Protein AF-A0AAD7U7S7-F1 (afdb_monomer)

Mean predicted aligned error: 8.77 Å

Foldseek 3Di:
DDDDDDDPPDDPPDDDPDDPVNVVVVVVPDPDDDDDDAPVVCVVVVRFHCDDCPGLLNPDDLVPFPDDPVQSVVCVVPVCSLVDPVNCVVDVRSVCVSCVCVVVVPD

Organism: NCBI:txid2483200

Solvent-accessible surface area (backbone atoms only — not comparable to full-atom values): 7016 Å² total; per-residue (Å²): 138,85,83,84,79,84,77,86,78,79,58,90,91,66,89,76,93,75,52,71,69,60,52,50,52,52,59,75,72,48,98,75,86,88,84,91,82,62,60,67,78,39,39,89,76,75,40,72,34,58,78,49,91,79,20,57,45,64,63,60,57,51,90,79,40,80,64,53,73,69,54,32,50,47,30,72,76,37,50,69,51,55,74,30,69,69,52,43,73,75,44,55,56,47,49,47,63,73,41,40,42,71,77,69,67,72,114

Secondary structure (DSSP, 8-state):
-----------TT------HHHHHHHHHT-S-------GGGGGGGT---SSSTTSTTTT--GGGSS--HHHHHHHHH-GGGGG-HHHHHH-SHHHHHHHHHHHHT--

Radius of gyration: 20.14 Å; Cα contacts (8 Å, |Δi|>4): 66; chains: 1; bounding box: 49×31×46 Å

Sequence (107 aa):
MHMIAFALVVRRGVSINISAGSVARVIEGVDRVMVLTGARASCAAGIPDFRSPGDMYASLRPELLTASESQKHLMREDPVYVADKKMFLASQFQYREIRRPFILGTQ

Structure (mmCIF, N/CA/C/O backbone):
data_AF-A0AAD7U7S7-F1
#
_entry.id   AF-A0AAD7U7S7-F1
#
loop_
_atom_site.group_PDB
_atom_site.id
_atom_site.type_symbol
_atom_site.label_atom_id
_atom_site.label_alt_id
_atom_site.label_comp_id
_atom_site.label_asym_id
_atom_site.label_entity_id
_atom_site.label_seq_id
_atom_site.pdbx_PDB_ins_code
_atom_site.Cartn_x
_atom_site.Cartn_y
_atom_site.Cartn_z
_atom_site.occupancy
_atom_site.B_iso_or_equiv
_atom_site.auth_seq_id
_atom_site.auth_comp_id
_atom_site.auth_asym_id
_atom_site.auth_atom_id
_atom_site.pdbx_PDB_model_num
ATOM 1 N N . MET A 1 1 ? 30.765 -14.281 -14.839 1.00 35.34 1 MET A N 1
ATOM 2 C CA . MET A 1 1 ? 29.299 -14.124 -14.708 1.00 35.34 1 MET A CA 1
ATOM 3 C C . MET A 1 1 ? 29.033 -12.808 -13.984 1.00 35.34 1 MET A C 1
ATOM 5 O O . MET A 1 1 ? 29.014 -12.786 -12.762 1.00 35.34 1 MET A O 1
ATOM 9 N N . HIS A 1 2 ? 28.949 -11.696 -14.719 1.00 36.09 2 HIS A N 1
ATOM 10 C CA . HIS A 1 2 ? 28.713 -10.373 -14.133 1.00 36.09 2 HIS A CA 1
ATOM 11 C C . HIS A 1 2 ? 27.228 -10.040 -14.246 1.00 36.09 2 HIS A C 1
ATOM 13 O O . HIS A 1 2 ? 26.705 -9.872 -15.341 1.00 36.09 2 HIS A O 1
ATOM 19 N N . MET A 1 3 ? 26.543 -10.000 -13.107 1.00 29.48 3 MET A N 1
ATOM 20 C CA . MET A 1 3 ? 25.161 -9.548 -13.021 1.00 29.48 3 MET A CA 1
ATOM 21 C C . MET A 1 3 ? 25.196 -8.030 -12.833 1.00 29.48 3 MET A C 1
ATOM 23 O O . MET A 1 3 ? 25.529 -7.547 -11.754 1.00 29.48 3 MET A O 1
ATOM 27 N N . ILE A 1 4 ? 24.921 -7.274 -13.895 1.00 39.38 4 ILE A N 1
ATOM 28 C CA . ILE A 1 4 ? 24.770 -5.821 -13.805 1.00 39.38 4 ILE A CA 1
ATOM 29 C C . ILE A 1 4 ? 23.325 -5.555 -13.376 1.00 39.38 4 ILE A C 1
ATOM 31 O O . ILE A 1 4 ? 22.399 -5.675 -14.171 1.00 39.38 4 ILE A O 1
ATOM 35 N N . ALA A 1 5 ? 23.124 -5.246 -12.096 1.00 37.22 5 ALA A N 1
ATOM 36 C CA . ALA A 1 5 ? 21.837 -4.794 -11.581 1.00 37.22 5 ALA A CA 1
ATOM 37 C C . ALA A 1 5 ? 21.779 -3.262 -11.663 1.00 37.22 5 ALA A C 1
ATOM 39 O O . ALA A 1 5 ? 22.444 -2.570 -10.894 1.00 37.22 5 ALA A O 1
ATOM 40 N N . PHE A 1 6 ? 20.981 -2.721 -12.585 1.00 41.41 6 PHE A N 1
ATOM 41 C CA . PHE A 1 6 ? 20.634 -1.301 -12.575 1.00 41.41 6 PHE A CA 1
ATOM 42 C C . PHE A 1 6 ? 19.468 -1.079 -11.608 1.00 41.41 6 PHE A C 1
ATOM 44 O O . PHE A 1 6 ? 18.314 -1.354 -11.926 1.00 41.41 6 PHE A O 1
ATOM 51 N N . ALA A 1 7 ? 19.764 -0.572 -10.412 1.00 41.84 7 ALA A N 1
ATOM 52 C CA . ALA A 1 7 ? 18.749 0.034 -9.562 1.00 41.84 7 ALA A CA 1
ATOM 53 C C . ALA A 1 7 ? 18.525 1.475 -10.042 1.00 41.84 7 ALA A C 1
ATOM 55 O O . ALA A 1 7 ? 19.399 2.328 -9.883 1.00 41.84 7 ALA A O 1
ATOM 56 N N . LEU A 1 8 ? 17.363 1.762 -10.637 1.00 49.81 8 LEU A N 1
ATOM 57 C CA . LEU A 1 8 ? 16.961 3.139 -10.917 1.00 49.81 8 LEU A CA 1
ATOM 58 C C . LEU A 1 8 ? 16.613 3.824 -9.587 1.00 49.81 8 LEU A C 1
ATOM 60 O O . LEU A 1 8 ? 15.475 3.789 -9.122 1.00 49.81 8 LEU A O 1
ATOM 64 N N . VAL A 1 9 ? 17.608 4.446 -8.956 1.00 43.03 9 VAL A N 1
ATOM 65 C CA . VAL A 1 9 ? 17.395 5.340 -7.815 1.00 43.03 9 VAL A CA 1
ATOM 66 C C . VAL A 1 9 ? 16.909 6.679 -8.362 1.00 43.03 9 VAL A C 1
ATOM 68 O O . VAL A 1 9 ? 17.698 7.557 -8.707 1.00 43.03 9 VAL A O 1
ATOM 71 N N . VAL A 1 10 ? 15.591 6.843 -8.467 1.00 52.16 10 VAL A N 1
ATOM 72 C CA . VAL A 1 10 ? 14.994 8.141 -8.802 1.00 52.16 10 VAL A CA 1
ATOM 73 C C . VAL A 1 10 ? 15.124 9.055 -7.581 1.00 52.16 10 VAL A C 1
ATOM 75 O O . VAL A 1 10 ? 14.371 8.937 -6.614 1.00 52.16 10 VAL A O 1
ATOM 78 N N . ARG A 1 11 ? 16.087 9.984 -7.603 1.00 42.38 11 ARG A N 1
ATOM 79 C CA . ARG A 1 11 ? 16.095 11.120 -6.669 1.00 42.38 11 ARG A CA 1
ATOM 80 C C . ARG A 1 11 ? 14.939 12.056 -7.028 1.00 42.38 11 ARG A C 1
ATOM 82 O O . ARG A 1 11 ? 14.808 12.461 -8.182 1.00 42.38 11 ARG A O 1
ATOM 89 N N . ARG A 1 12 ? 14.115 12.433 -6.040 1.00 43.53 12 ARG A N 1
ATOM 90 C CA . ARG A 1 12 ? 13.096 13.484 -6.213 1.00 43.53 12 ARG A CA 1
ATOM 91 C C . ARG A 1 12 ? 13.755 14.745 -6.795 1.00 43.53 12 ARG A C 1
ATOM 93 O O . ARG A 1 12 ? 14.740 15.218 -6.239 1.00 43.53 12 ARG A O 1
ATOM 100 N N . GLY A 1 13 ? 13.197 15.276 -7.885 1.00 51.72 13 GLY A N 1
ATOM 101 C CA . GLY A 1 13 ? 13.603 16.559 -8.477 1.00 51.72 13 GLY A CA 1
ATOM 102 C C . GLY A 1 13 ? 14.622 16.503 -9.622 1.00 51.72 13 GLY A C 1
ATOM 103 O O . GLY A 1 13 ? 14.986 17.558 -10.127 1.00 51.72 13 GLY A O 1
ATOM 104 N N . VAL A 1 14 ? 15.065 15.320 -10.065 1.00 54.47 14 VAL A N 1
ATOM 105 C CA . VAL A 1 14 ? 15.932 15.182 -11.252 1.00 54.47 14 VAL A CA 1
ATOM 106 C C . VAL A 1 14 ? 15.112 14.648 -12.425 1.00 54.47 14 VAL A C 1
ATOM 108 O O . VAL A 1 14 ? 14.628 13.518 -12.380 1.00 54.47 14 VAL A O 1
ATOM 111 N N . SER A 1 15 ? 14.956 15.447 -13.483 1.00 53.44 15 SER A N 1
ATOM 112 C CA . SER A 1 15 ? 14.397 14.978 -14.752 1.00 53.44 15 SER A CA 1
ATOM 113 C C . SER A 1 15 ? 15.485 14.255 -15.544 1.00 53.44 15 SER A C 1
ATOM 115 O O . SER A 1 15 ? 16.453 14.852 -16.007 1.00 53.44 15 SER A O 1
ATOM 117 N N . ILE A 1 16 ? 15.338 12.941 -15.696 1.00 64.25 16 ILE A N 1
ATOM 118 C CA . ILE A 1 16 ? 16.168 12.158 -16.612 1.00 64.25 16 ILE A CA 1
ATOM 119 C C . ILE A 1 16 ? 15.369 12.018 -17.905 1.00 64.25 16 ILE A C 1
ATOM 121 O O . ILE A 1 16 ? 14.292 11.425 -17.909 1.00 64.25 16 ILE A O 1
ATOM 125 N N . ASN A 1 17 ? 15.870 12.591 -18.997 1.00 63.81 17 ASN A N 1
ATOM 126 C CA . ASN A 1 17 ? 15.231 12.474 -20.303 1.00 63.81 17 ASN A CA 1
ATOM 127 C C . ASN A 1 17 ? 15.618 11.127 -20.936 1.00 63.81 17 ASN A C 1
ATOM 129 O O . ASN A 1 17 ? 16.622 11.020 -21.639 1.00 63.81 17 ASN A O 1
ATOM 133 N N . ILE A 1 18 ? 14.863 10.076 -20.608 1.00 75.94 18 ILE A N 1
ATOM 134 C CA . ILE A 1 18 ? 15.034 8.735 -21.177 1.00 75.94 18 ILE A CA 1
ATOM 135 C C . ILE A 1 18 ? 13.978 8.543 -22.265 1.00 75.94 18 ILE A C 1
ATOM 137 O O . ILE A 1 18 ? 12.781 8.610 -21.993 1.00 75.94 18 ILE A O 1
ATOM 141 N N . SER A 1 19 ? 14.412 8.275 -23.498 1.00 85.69 19 SER A N 1
ATOM 142 C CA . SER A 1 19 ? 13.483 7.948 -24.582 1.00 85.69 19 SER A CA 1
ATOM 143 C C . SER A 1 19 ? 12.940 6.523 -24.433 1.00 85.69 19 SER A C 1
ATOM 145 O O . SER A 1 19 ? 13.662 5.620 -24.002 1.00 85.69 19 SER A O 1
ATOM 147 N N . ALA A 1 20 ? 11.696 6.290 -24.861 1.00 81.75 20 ALA A N 1
ATOM 148 C CA . ALA A 1 20 ? 11.113 4.946 -24.894 1.00 81.75 20 ALA A CA 1
ATOM 149 C C . ALA A 1 20 ? 11.973 3.963 -25.714 1.00 81.75 20 ALA A C 1
ATOM 151 O O . ALA A 1 20 ? 12.169 2.821 -25.304 1.00 81.75 20 ALA A O 1
ATOM 152 N N . GLY A 1 21 ? 12.563 4.429 -26.822 1.00 85.31 21 GLY A N 1
ATOM 153 C CA . GLY A 1 21 ? 13.463 3.622 -27.649 1.00 85.31 21 GLY A CA 1
ATOM 154 C C . GLY A 1 21 ? 14.741 3.200 -26.917 1.00 85.31 21 GLY A C 1
ATOM 155 O O . GLY A 1 21 ? 15.212 2.081 -27.100 1.00 85.31 21 GLY A O 1
ATOM 156 N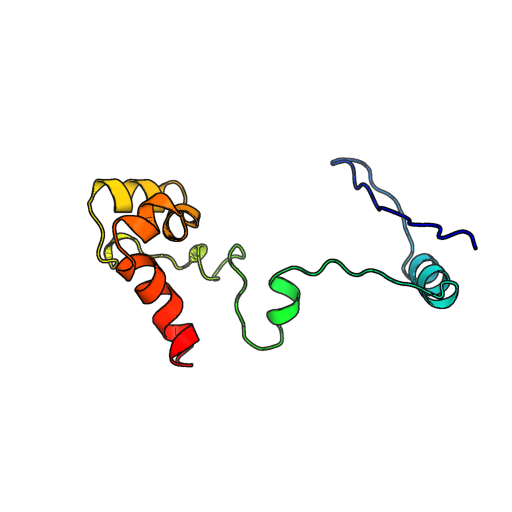 N . SER A 1 22 ? 15.284 4.054 -26.045 1.00 81.69 22 SER A N 1
ATOM 157 C CA . SER A 1 22 ? 16.435 3.698 -25.208 1.00 81.69 22 SER A CA 1
ATOM 158 C C . SER A 1 22 ? 16.078 2.626 -24.174 1.00 81.69 22 SER A C 1
ATOM 160 O O . SER A 1 22 ? 16.885 1.734 -23.935 1.00 81.69 22 SER A O 1
ATOM 162 N N . VAL A 1 23 ? 14.875 2.679 -23.590 1.00 85.94 23 VAL A N 1
ATOM 163 C CA . VAL A 1 23 ? 14.400 1.653 -22.643 1.00 85.94 23 VAL A CA 1
ATOM 164 C C . VAL A 1 23 ? 14.200 0.311 -23.343 1.00 85.94 23 VAL A C 1
ATOM 166 O O . VAL A 1 23 ? 14.663 -0.705 -22.832 1.00 85.94 23 VAL A O 1
ATOM 169 N N . ALA A 1 24 ? 13.572 0.304 -24.523 1.00 87.94 24 ALA A N 1
ATOM 170 C CA . ALA A 1 24 ? 13.339 -0.916 -25.295 1.00 87.94 24 ALA A CA 1
ATOM 171 C C . ALA A 1 24 ? 14.648 -1.662 -25.597 1.00 87.94 24 ALA A C 1
ATOM 173 O O . ALA A 1 24 ? 14.759 -2.843 -25.286 1.00 87.94 24 ALA A O 1
ATOM 174 N N . ARG A 1 25 ? 15.684 -0.953 -26.068 1.00 85.19 25 ARG A N 1
ATOM 175 C CA . ARG A 1 25 ? 17.004 -1.557 -26.332 1.00 85.19 25 ARG A CA 1
ATOM 176 C C . ARG A 1 25 ? 17.660 -2.148 -25.087 1.00 85.19 25 ARG A C 1
ATOM 178 O O . ARG A 1 25 ? 18.338 -3.164 -25.176 1.00 85.19 25 ARG A O 1
ATOM 185 N N . VAL A 1 26 ? 17.494 -1.501 -23.931 1.00 86.19 26 VAL A N 1
ATOM 186 C CA . VAL A 1 26 ? 18.016 -2.034 -22.664 1.00 86.19 26 VAL A CA 1
ATOM 187 C C . VAL A 1 26 ? 17.287 -3.320 -22.293 1.00 86.19 26 VAL A C 1
ATOM 189 O O . VAL A 1 26 ? 17.941 -4.268 -21.883 1.00 86.19 26 VAL A O 1
ATOM 192 N N . ILE A 1 27 ? 15.964 -3.373 -22.464 1.00 87.81 27 ILE A N 1
ATOM 193 C CA . ILE A 1 27 ? 15.170 -4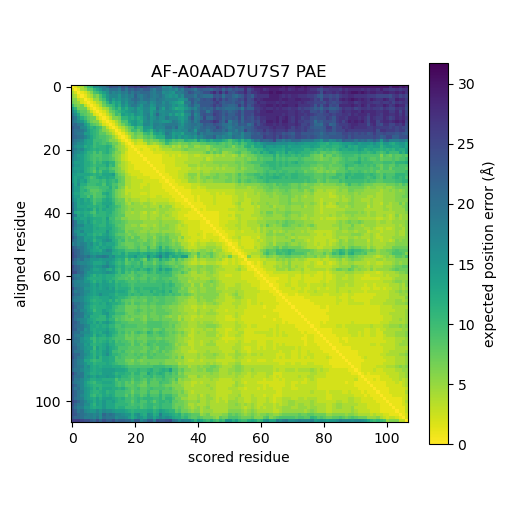.580 -22.194 1.00 87.81 27 ILE A CA 1
ATOM 194 C C . ILE A 1 27 ? 15.560 -5.718 -23.149 1.00 87.81 27 ILE A C 1
ATOM 196 O O . ILE A 1 27 ? 15.731 -6.845 -22.701 1.00 87.81 27 ILE A O 1
ATOM 200 N N . GLU A 1 28 ? 15.738 -5.430 -24.440 1.00 90.56 28 GLU A N 1
ATOM 201 C CA . GLU A 1 28 ? 16.129 -6.419 -25.457 1.00 90.56 28 GLU A CA 1
ATOM 202 C C . GLU A 1 28 ? 17.547 -6.976 -25.247 1.00 90.56 28 GLU A C 1
ATOM 204 O O . GLU A 1 28 ? 17.826 -8.109 -25.628 1.00 90.56 28 GLU A O 1
ATOM 209 N N . GLY A 1 29 ? 18.449 -6.187 -24.656 1.00 88.75 29 GLY A N 1
ATOM 210 C CA . GLY A 1 29 ? 19.863 -6.535 -24.494 1.00 88.75 29 GLY A CA 1
ATOM 211 C C . GLY A 1 29 ? 20.232 -7.224 -23.178 1.00 88.75 29 GLY A C 1
ATOM 212 O O . GLY A 1 29 ? 21.421 -7.439 -22.940 1.00 88.75 29 GLY A O 1
ATOM 213 N N . VAL A 1 30 ? 19.269 -7.523 -22.300 1.00 89.88 30 VAL A N 1
ATOM 214 C CA . VAL A 1 30 ? 19.534 -8.145 -20.992 1.00 89.88 30 VAL A CA 1
ATOM 215 C C . VAL A 1 30 ? 18.872 -9.512 -20.866 1.00 89.88 30 VAL A C 1
ATOM 217 O O . VAL A 1 30 ? 17.702 -9.693 -21.180 1.00 89.88 30 VAL A O 1
ATOM 220 N N . ASP A 1 31 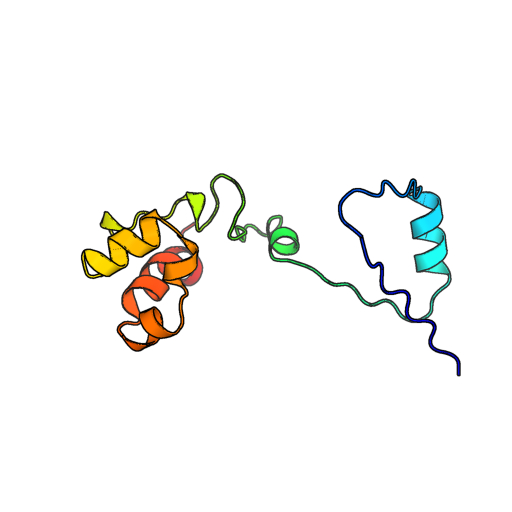? 19.598 -10.469 -20.290 1.00 91.75 31 ASP A N 1
ATOM 221 C CA . ASP A 1 31 ? 19.071 -11.820 -20.048 1.00 91.75 31 ASP A CA 1
ATOM 222 C C . ASP A 1 31 ? 18.177 -11.905 -18.798 1.00 91.75 31 ASP A C 1
ATOM 224 O O . ASP A 1 31 ? 17.533 -12.923 -18.540 1.00 91.75 31 ASP A O 1
ATOM 228 N N . ARG A 1 32 ? 18.198 -10.873 -17.942 1.00 86.00 32 ARG A N 1
ATOM 229 C CA . ARG A 1 32 ? 17.518 -10.865 -16.639 1.00 86.00 32 ARG A CA 1
ATOM 230 C C . ARG A 1 32 ? 16.898 -9.505 -16.368 1.00 86.00 32 ARG A C 1
ATOM 232 O O . ARG A 1 32 ? 17.605 -8.506 -16.264 1.00 86.00 32 ARG A O 1
ATOM 239 N N . VAL A 1 33 ? 15.585 -9.498 -16.171 1.00 87.88 33 VAL A N 1
ATOM 240 C CA . VAL A 1 33 ? 14.801 -8.303 -15.852 1.00 87.88 33 VAL A CA 1
ATOM 241 C C . VAL A 1 33 ? 14.106 -8.507 -14.513 1.00 87.88 33 VAL A C 1
ATOM 243 O O . VAL A 1 33 ? 13.510 -9.552 -14.263 1.00 87.88 33 VAL A O 1
ATOM 246 N N . MET A 1 34 ? 14.163 -7.491 -13.656 1.00 91.25 34 MET A N 1
ATOM 247 C CA . MET A 1 34 ? 13.358 -7.412 -12.441 1.00 91.25 34 MET A CA 1
ATOM 248 C C . MET A 1 34 ? 12.342 -6.285 -12.604 1.00 91.25 34 MET A C 1
ATOM 250 O O . MET A 1 34 ? 12.715 -5.162 -12.938 1.00 91.25 34 MET A O 1
ATOM 254 N N . VAL A 1 35 ? 11.068 -6.574 -12.338 1.00 89.81 35 VAL A N 1
ATOM 255 C CA . VAL A 1 35 ? 9.982 -5.589 -12.399 1.00 89.81 35 VAL A CA 1
ATOM 256 C C . VAL A 1 35 ? 9.394 -5.415 -11.003 1.00 89.81 35 VAL A C 1
ATOM 258 O O . VAL A 1 35 ? 8.999 -6.390 -10.369 1.00 89.81 35 VAL A O 1
ATOM 261 N N . LEU A 1 36 ? 9.323 -4.169 -10.527 1.00 92.56 36 LEU A N 1
ATOM 262 C CA . LEU A 1 36 ? 8.627 -3.813 -9.293 1.00 92.56 36 LEU A CA 1
ATOM 263 C C . LEU A 1 36 ? 7.280 -3.180 -9.649 1.00 92.56 36 LEU A C 1
ATOM 265 O O . LEU A 1 36 ? 7.225 -2.043 -10.113 1.00 92.56 36 LEU A O 1
ATOM 269 N N . THR A 1 37 ? 6.194 -3.917 -9.436 1.00 91.81 37 THR A N 1
ATOM 270 C CA . THR A 1 37 ? 4.830 -3.456 -9.725 1.00 91.81 37 THR A CA 1
ATOM 271 C C . THR A 1 37 ? 4.098 -3.050 -8.449 1.00 91.81 37 THR A C 1
ATOM 273 O O . THR A 1 37 ? 4.293 -3.648 -7.393 1.00 91.81 37 THR A O 1
ATOM 276 N N . GLY A 1 38 ? 3.218 -2.052 -8.548 1.00 89.81 38 GLY A N 1
ATOM 277 C CA . GLY A 1 38 ? 2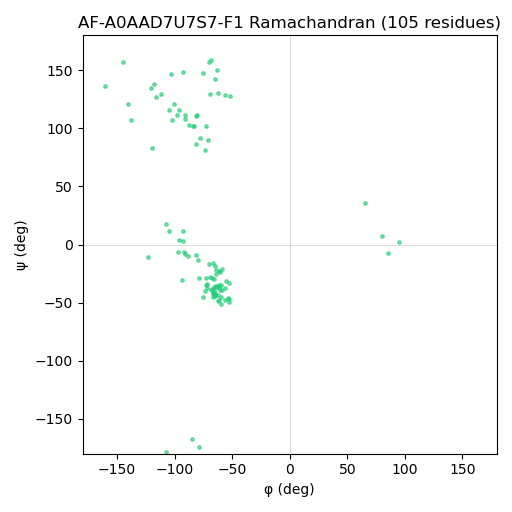.290 -1.669 -7.479 1.00 89.81 38 GLY A CA 1
ATOM 278 C C . GLY A 1 38 ? 0.846 -2.070 -7.791 1.00 89.81 38 GLY A C 1
ATOM 279 O O . GLY A 1 38 ? 0.565 -2.610 -8.858 1.00 89.81 38 GLY A O 1
ATOM 280 N N . ALA A 1 39 ? -0.078 -1.730 -6.886 1.00 88.94 39 ALA A N 1
ATOM 281 C CA . ALA A 1 39 ? -1.506 -2.055 -7.007 1.00 88.94 39 ALA A CA 1
ATOM 282 C C . ALA A 1 39 ? -2.135 -1.612 -8.343 1.00 88.94 39 ALA A C 1
ATOM 284 O O . ALA A 1 39 ? -2.968 -2.323 -8.896 1.00 88.94 39 ALA A O 1
ATOM 285 N N . ARG A 1 40 ? -1.663 -0.497 -8.919 1.00 88.94 40 ARG A N 1
ATOM 286 C CA . ARG A 1 40 ? -2.174 0.032 -10.190 1.00 88.94 40 ARG A CA 1
ATOM 287 C C . ARG A 1 40 ? -2.001 -0.912 -11.387 1.00 88.94 40 ARG A C 1
ATOM 289 O O . ARG A 1 40 ? -2.764 -0.812 -12.342 1.00 88.94 40 ARG A O 1
ATOM 296 N N . ALA A 1 41 ? -1.052 -1.852 -11.337 1.00 92.56 41 ALA A N 1
ATOM 297 C CA . ALA A 1 41 ? -0.916 -2.873 -12.378 1.00 92.56 41 ALA A CA 1
ATOM 298 C C . ALA A 1 41 ? -2.182 -3.746 -12.515 1.00 92.56 41 ALA A C 1
ATOM 300 O O . ALA A 1 41 ? -2.434 -4.286 -13.587 1.00 92.56 41 ALA A O 1
ATOM 301 N N . SER A 1 42 ? -2.997 -3.834 -11.458 1.00 90.25 42 SER A N 1
ATOM 302 C CA . SER A 1 42 ? -4.223 -4.634 -11.415 1.00 90.25 42 SER A CA 1
ATOM 303 C C . SER A 1 42 ? -5.505 -3.840 -11.698 1.00 90.25 42 SER A C 1
ATOM 305 O O . SER A 1 42 ? -6.560 -4.451 -11.855 1.00 90.25 42 SER A O 1
ATOM 307 N N . CYS A 1 43 ? -5.447 -2.507 -11.819 1.00 89.25 43 CYS A N 1
ATOM 308 C CA . CYS A 1 43 ? -6.643 -1.680 -12.044 1.00 89.25 43 CYS A CA 1
ATOM 309 C C . CYS A 1 43 ? -7.365 -2.009 -13.353 1.00 89.25 43 CYS A C 1
ATOM 311 O O . CYS A 1 43 ? -8.591 -1.998 -13.398 1.00 89.25 43 CYS A O 1
ATOM 313 N N . ALA A 1 44 ? -6.626 -2.377 -14.404 1.00 88.31 44 ALA A N 1
ATOM 314 C CA . ALA A 1 44 ? -7.219 -2.809 -15.672 1.00 88.31 44 ALA A CA 1
ATOM 315 C C . ALA A 1 44 ? -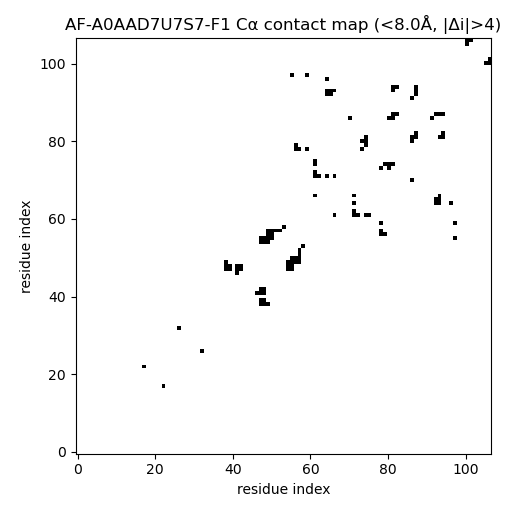8.018 -4.123 -15.551 1.00 88.31 44 ALA A C 1
ATOM 317 O O . ALA A 1 44 ? -8.852 -4.409 -16.404 1.00 88.31 44 ALA A O 1
ATOM 318 N N . ALA A 1 45 ? -7.787 -4.905 -14.491 1.00 87.75 45 ALA A N 1
ATOM 319 C CA . ALA A 1 45 ? -8.539 -6.115 -14.172 1.00 87.75 45 ALA A CA 1
ATOM 320 C C . ALA A 1 45 ? -9.726 -5.851 -13.222 1.00 87.75 45 ALA A C 1
ATOM 322 O O . ALA A 1 45 ? -10.284 -6.795 -12.671 1.00 87.75 45 ALA A O 1
ATOM 323 N N . GLY A 1 46 ? -10.091 -4.584 -12.989 1.00 84.19 46 GLY A N 1
ATOM 324 C CA . GLY A 1 46 ? -11.193 -4.203 -12.098 1.00 84.19 46 GLY A CA 1
ATOM 325 C C . GLY A 1 46 ? -10.841 -4.214 -10.608 1.00 84.19 46 GLY A C 1
ATOM 326 O O . GLY A 1 46 ? -11.723 -4.038 -9.776 1.00 84.19 46 GLY A O 1
ATOM 327 N N . ILE A 1 47 ? -9.567 -4.403 -10.244 1.00 85.19 47 ILE A N 1
ATOM 328 C CA . ILE A 1 47 ? -9.126 -4.338 -8.845 1.00 85.19 47 ILE A CA 1
ATOM 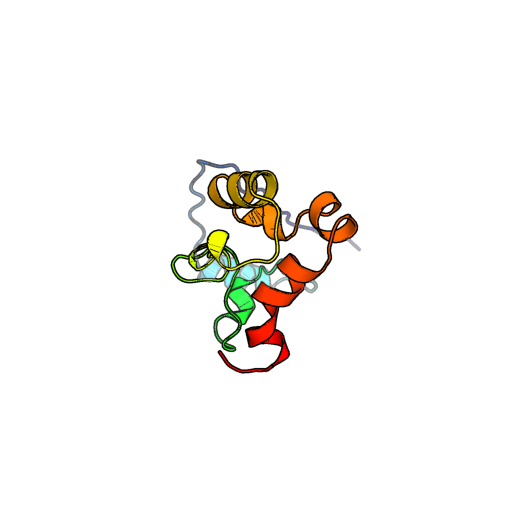329 C C . ILE A 1 47 ? -8.706 -2.893 -8.537 1.00 85.19 47 ILE A C 1
ATOM 331 O O . ILE A 1 47 ? -7.681 -2.455 -9.069 1.00 85.19 47 ILE A O 1
ATOM 335 N N . PRO A 1 48 ? -9.444 -2.145 -7.696 1.00 84.62 48 PRO A N 1
ATOM 336 C CA . PRO A 1 48 ? -9.088 -0.766 -7.373 1.00 84.62 48 PRO A CA 1
ATOM 337 C C . PRO A 1 48 ? -7.733 -0.711 -6.661 1.00 84.62 48 PRO A C 1
ATOM 339 O O . PRO A 1 48 ? -7.348 -1.652 -5.955 1.00 84.62 48 PRO A O 1
ATOM 342 N N . ASP A 1 49 ? -6.998 0.390 -6.833 1.00 88.69 49 ASP A N 1
ATOM 343 C CA . ASP A 1 49 ? -5.834 0.632 -5.992 1.00 88.69 49 ASP A CA 1
ATOM 344 C C . ASP A 1 49 ? -6.272 1.176 -4.619 1.00 88.69 49 ASP A C 1
ATOM 346 O O . ASP A 1 49 ? -7.447 1.15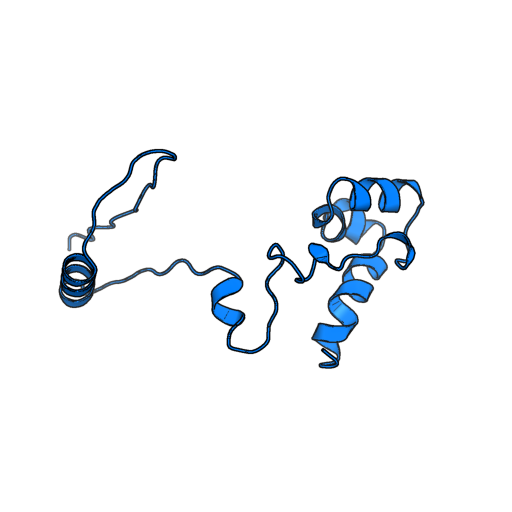4 -4.249 1.00 88.69 49 ASP A O 1
ATOM 350 N N . PHE A 1 50 ? -5.315 1.551 -3.774 1.00 87.50 50 PHE A N 1
ATOM 351 C CA . PHE A 1 50 ? -5.629 2.012 -2.424 1.00 87.50 50 PHE A CA 1
ATOM 352 C C . PHE A 1 50 ? -5.776 3.533 -2.320 1.00 87.50 50 PHE A C 1
ATOM 354 O O . PHE A 1 50 ? -6.475 4.011 -1.433 1.00 87.50 50 PHE A O 1
ATOM 361 N N . ARG A 1 51 ? -5.063 4.300 -3.152 1.00 85.00 51 ARG A N 1
ATOM 362 C CA . ARG A 1 51 ? -4.735 5.716 -2.903 1.00 85.00 51 ARG A CA 1
ATOM 363 C C . ARG A 1 51 ? -5.202 6.665 -4.003 1.00 85.00 51 ARG A C 1
ATOM 365 O O . ARG A 1 51 ? -5.098 7.875 -3.810 1.00 85.00 51 ARG A O 1
ATOM 372 N N . SER A 1 52 ? -5.652 6.164 -5.148 1.00 84.94 52 SER A N 1
ATOM 373 C CA . SER A 1 52 ? -6.143 7.021 -6.222 1.00 84.94 52 SER A CA 1
ATOM 374 C C . SER A 1 52 ? -7.478 7.681 -5.848 1.00 84.94 52 SER A C 1
ATOM 376 O O . SER A 1 52 ? -8.205 7.199 -4.975 1.00 84.94 52 SER A O 1
ATOM 378 N N . PRO A 1 53 ? -7.824 8.818 -6.473 1.00 79.19 53 PRO A N 1
ATOM 379 C CA . PRO A 1 53 ? -9.139 9.422 -6.292 1.00 79.19 53 PRO A CA 1
ATOM 380 C C . PRO A 1 53 ? -10.250 8.422 -6.643 1.00 79.19 53 PRO A C 1
ATOM 382 O O . PRO A 1 53 ? -10.224 7.840 -7.723 1.00 79.19 53 PRO A O 1
ATOM 385 N N . GLY A 1 54 ? -11.215 8.235 -5.740 1.00 75.44 54 GLY A N 1
ATOM 386 C CA . GLY A 1 54 ? -12.336 7.301 -5.921 1.00 75.44 54 GLY A CA 1
ATOM 387 C C . GLY A 1 54 ? -12.068 5.845 -5.511 1.00 75.44 54 GLY A C 1
ATOM 388 O O . GLY A 1 54 ? -13.016 5.070 -5.448 1.00 75.44 54 GLY A O 1
ATOM 389 N N . ASP A 1 55 ? -10.827 5.492 -5.170 1.00 82.06 55 ASP A N 1
ATOM 390 C CA . ASP A 1 55 ? -10.433 4.136 -4.766 1.00 82.06 55 ASP A CA 1
ATOM 391 C C . ASP A 1 55 ? -10.666 3.870 -3.257 1.00 82.06 55 ASP A C 1
ATOM 393 O O . ASP A 1 55 ? -11.366 4.618 -2.566 1.00 82.06 55 ASP A O 1
ATOM 397 N N . MET A 1 56 ? -10.107 2.777 -2.720 1.00 83.62 56 MET A N 1
ATOM 398 C CA . MET A 1 56 ? -10.446 2.227 -1.398 1.00 83.62 56 MET A CA 1
ATOM 399 C C . MET A 1 56 ? -10.359 3.241 -0.243 1.00 83.62 56 MET A C 1
ATOM 401 O O . MET A 1 56 ? -11.296 3.344 0.544 1.00 83.62 56 MET A O 1
ATOM 405 N N . TYR A 1 57 ? -9.260 3.993 -0.109 1.00 86.31 57 TYR A N 1
ATOM 406 C CA . TYR A 1 57 ? -9.132 4.965 0.986 1.00 86.31 57 TYR A CA 1
ATOM 407 C C . TYR A 1 57 ? -9.888 6.269 0.727 1.00 86.31 57 TYR A C 1
ATOM 409 O O . TYR A 1 57 ? -10.349 6.894 1.676 1.00 86.31 57 TYR A O 1
ATOM 417 N N . ALA A 1 58 ? -10.056 6.665 -0.537 1.00 83.62 58 ALA A N 1
ATOM 418 C CA . ALA A 1 58 ? -10.814 7.863 -0.895 1.00 83.62 58 ALA A CA 1
ATOM 419 C C . ALA A 1 58 ? -12.323 7.696 -0.634 1.00 83.62 58 ALA A C 1
ATOM 421 O O . ALA A 1 58 ? -13.017 8.672 -0.365 1.00 83.62 58 ALA A O 1
ATOM 422 N N . SER A 1 59 ? -12.820 6.459 -0.700 1.00 82.31 59 SER A N 1
ATOM 423 C CA . SER A 1 59 ? -14.217 6.088 -0.441 1.00 82.31 59 SER A CA 1
ATOM 424 C C . SER A 1 59 ? -14.470 5.593 0.988 1.00 82.31 59 SER A C 1
ATOM 426 O O . SER A 1 59 ? -15.592 5.200 1.310 1.00 82.31 59 SER A O 1
ATOM 428 N N . LEU A 1 60 ? -13.455 5.619 1.861 1.00 88.12 60 LEU A N 1
ATOM 429 C CA . LEU A 1 60 ? -13.579 5.177 3.246 1.00 88.12 60 LEU A CA 1
ATOM 430 C C . LEU A 1 60 ? -14.589 6.052 4.005 1.00 88.12 60 LEU A C 1
ATOM 432 O O . LEU A 1 60 ? -14.495 7.278 4.006 1.00 88.12 60 LEU A O 1
ATOM 436 N N . ARG A 1 61 ? -15.534 5.410 4.697 1.00 88.62 61 ARG A N 1
ATOM 437 C CA . ARG A 1 61 ? -16.550 6.064 5.538 1.00 88.62 61 ARG A CA 1
ATOM 438 C C . ARG A 1 61 ? -16.407 5.575 6.983 1.00 88.62 61 ARG A C 1
ATOM 440 O O . ARG A 1 61 ? -17.096 4.624 7.358 1.00 88.62 61 ARG A O 1
ATOM 447 N N . PRO A 1 62 ? -15.493 6.153 7.790 1.00 89.19 62 PRO A N 1
ATOM 448 C CA . PRO A 1 62 ? -15.218 5.681 9.150 1.00 89.19 62 PRO A CA 1
ATOM 449 C C . PRO A 1 62 ? -16.460 5.613 10.044 1.00 89.19 62 PRO A C 1
ATOM 451 O O . PRO A 1 62 ? -16.559 4.746 10.907 1.00 89.19 62 PRO A O 1
ATOM 454 N N . GLU A 1 63 ? -17.432 6.499 9.826 1.00 90.44 63 GLU A N 1
ATOM 455 C CA . GLU A 1 63 ? -18.692 6.541 10.566 1.00 90.44 63 GLU A CA 1
ATOM 456 C C . GLU A 1 63 ? -19.572 5.296 10.374 1.00 90.44 63 GLU A C 1
ATOM 458 O O . GLU A 1 63 ? -20.398 5.010 11.238 1.00 90.44 63 GLU A O 1
ATOM 463 N N . LEU A 1 64 ? -19.372 4.546 9.283 1.00 88.75 64 LEU A N 1
ATOM 464 C CA . LEU A 1 64 ? -20.099 3.311 8.976 1.00 88.75 64 LEU A CA 1
ATOM 465 C C . LEU A 1 64 ? -19.395 2.049 9.495 1.00 88.75 64 LEU A C 1
ATOM 467 O O . LEU A 1 64 ? -19.951 0.960 9.373 1.00 88.75 64 LEU A O 1
ATOM 471 N N . LEU A 1 65 ? -18.180 2.175 10.037 1.00 91.00 65 LEU A N 1
ATOM 472 C CA . LEU A 1 65 ? -17.382 1.038 10.490 1.00 91.00 65 LEU A CA 1
ATOM 473 C C . LEU A 1 65 ? -17.601 0.741 11.969 1.00 91.00 65 LEU A C 1
ATOM 475 O O . LEU A 1 65 ? -17.777 1.644 12.797 1.00 91.00 65 LEU A O 1
ATOM 479 N N . THR A 1 66 ? -17.498 -0.542 12.310 1.00 91.25 66 THR A N 1
ATOM 480 C CA . THR A 1 66 ? -17.568 -1.014 13.694 1.00 91.25 66 THR A CA 1
ATOM 481 C C . THR A 1 66 ? -16.270 -0.657 14.427 1.00 91.25 66 THR A C 1
ATOM 483 O O . THR A 1 66 ? -15.355 -1.470 14.536 1.00 91.25 66 THR A O 1
ATOM 486 N N . ALA A 1 67 ? -16.161 0.587 14.902 1.00 91.75 67 ALA A N 1
ATOM 487 C CA . ALA A 1 67 ? -14.974 1.149 15.553 1.00 91.75 67 ALA A CA 1
ATOM 488 C C . ALA A 1 67 ? -15.333 2.128 16.688 1.00 91.75 67 ALA A C 1
ATOM 490 O O . ALA A 1 67 ? -16.414 2.718 16.690 1.00 91.75 67 ALA A O 1
ATOM 491 N N . SER A 1 68 ? -14.420 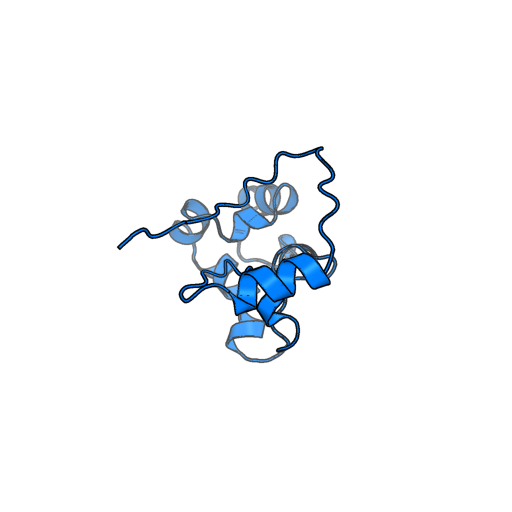2.335 17.646 1.00 92.56 68 SER A N 1
ATOM 492 C CA . SER A 1 68 ? -14.580 3.378 18.671 1.00 92.56 68 SER A CA 1
ATOM 493 C C . SER A 1 68 ? -14.481 4.779 18.062 1.00 92.56 68 SER A C 1
ATOM 495 O O . SER A 1 68 ? -13.851 4.973 17.023 1.00 92.56 68 SER A O 1
ATOM 497 N N . GLU A 1 69 ? -15.018 5.794 18.738 1.00 94.25 69 GLU A N 1
ATOM 498 C CA . GLU A 1 69 ? -14.929 7.182 18.254 1.00 94.25 69 GLU A CA 1
ATOM 499 C C . GLU A 1 69 ? -13.481 7.671 18.098 1.00 94.25 69 GLU A C 1
ATOM 501 O O . GLU A 1 69 ? -13.158 8.370 17.137 1.00 94.25 69 GLU A O 1
ATOM 506 N N . SER A 1 70 ? -12.575 7.228 18.976 1.00 92.75 70 SER A N 1
ATOM 507 C CA . SER A 1 70 ? -11.139 7.495 18.840 1.00 92.75 70 SER A CA 1
ATOM 508 C C . SER A 1 70 ? -10.534 6.837 17.596 1.00 92.75 70 SER A C 1
ATOM 510 O O . SER A 1 70 ? -9.769 7.470 16.876 1.00 92.75 70 SER A O 1
ATOM 512 N N . GLN A 1 71 ? -10.908 5.593 17.289 1.00 92.44 71 GLN A N 1
ATOM 513 C CA . GLN A 1 71 ? -10.462 4.896 16.080 1.00 92.44 71 GLN A CA 1
ATOM 514 C C . GLN A 1 71 ? -11.012 5.554 14.812 1.00 92.44 71 GLN A C 1
ATOM 516 O O . GLN A 1 71 ? -10.269 5.747 13.854 1.00 92.44 71 GLN A O 1
ATOM 521 N N . LYS A 1 72 ? -12.290 5.952 14.815 1.00 94.38 72 LYS A N 1
ATOM 522 C CA . LYS A 1 72 ? -12.908 6.689 13.704 1.00 94.38 72 LYS A CA 1
ATOM 523 C C . LYS A 1 72 ? -12.248 8.045 13.485 1.00 94.38 72 LYS A C 1
ATOM 525 O O . LYS A 1 72 ? -12.125 8.490 12.349 1.00 94.38 72 LYS A O 1
ATOM 530 N N . HIS A 1 73 ? -11.841 8.724 14.556 1.00 94.06 73 HIS A N 1
ATOM 531 C CA . HIS A 1 73 ? -11.076 9.963 14.452 1.00 94.06 73 HIS A CA 1
ATOM 532 C C . HIS A 1 73 ? -9.733 9.727 13.751 1.00 94.06 73 HIS A C 1
ATOM 534 O O . HIS A 1 73 ? -9.463 10.397 12.760 1.00 94.06 73 HIS A O 1
ATOM 540 N N . LEU A 1 74 ? -8.979 8.702 14.156 1.00 93.56 74 LEU A N 1
ATOM 541 C CA . LEU A 1 74 ? -7.704 8.350 13.519 1.00 93.56 74 LEU A CA 1
ATOM 542 C C . LEU A 1 74 ? -7.864 7.994 12.031 1.00 93.56 74 LEU A C 1
ATOM 544 O O . LEU A 1 74 ? -7.059 8.426 11.217 1.00 93.56 74 LEU A O 1
ATOM 548 N N . MET A 1 75 ? -8.928 7.278 11.648 1.00 93.31 75 MET A N 1
ATOM 549 C CA . MET A 1 75 ? -9.212 6.974 10.234 1.00 93.31 75 MET A CA 1
ATOM 550 C C . MET A 1 75 ? -9.583 8.205 9.397 1.00 93.31 75 MET A C 1
ATOM 552 O O . MET A 1 75 ? -9.386 8.196 8.185 1.00 93.31 75 MET A O 1
ATOM 556 N N . ARG A 1 76 ? -10.173 9.241 10.012 1.00 92.25 76 ARG A N 1
ATOM 557 C CA . ARG A 1 76 ? -10.480 10.505 9.322 1.00 92.25 76 ARG A CA 1
ATOM 558 C C . ARG A 1 76 ? -9.215 11.310 9.045 1.00 92.25 76 ARG A C 1
ATOM 560 O O . ARG A 1 76 ? -9.149 11.978 8.019 1.00 92.25 76 ARG A O 1
ATOM 567 N N . GLU A 1 77 ? -8.247 11.253 9.954 1.00 92.88 77 GLU A N 1
ATOM 568 C CA . GLU A 1 77 ? -6.948 11.907 9.782 1.00 92.88 77 GLU A CA 1
ATOM 569 C C . GLU A 1 77 ? -6.058 11.148 8.792 1.00 92.88 77 GLU A C 1
ATOM 571 O O . GLU A 1 77 ? -5.467 11.759 7.903 1.00 92.88 77 GLU A O 1
ATOM 576 N N . ASP A 1 78 ? -6.000 9.820 8.918 1.00 92.00 78 ASP A N 1
ATOM 577 C CA . ASP A 1 78 ? -5.269 8.940 8.012 1.00 92.00 78 ASP A CA 1
ATOM 578 C C . ASP A 1 78 ? -6.087 7.673 7.692 1.00 92.00 78 ASP A C 1
ATOM 580 O O . ASP A 1 78 ? -6.192 6.761 8.522 1.00 92.00 78 ASP A O 1
ATOM 584 N N . PRO A 1 79 ? -6.633 7.543 6.469 1.00 90.50 79 PRO A N 1
ATOM 585 C CA . PRO A 1 79 ? -7.431 6.382 6.093 1.00 90.50 79 PRO A CA 1
ATOM 586 C C . PRO A 1 79 ? -6.617 5.078 6.022 1.00 90.50 79 PRO A C 1
ATOM 588 O O . PRO A 1 79 ? -7.205 3.997 6.076 1.00 90.50 79 PRO A O 1
ATOM 591 N N . VAL A 1 80 ? -5.276 5.133 5.972 1.00 91.88 80 VAL A N 1
ATOM 592 C CA . VAL A 1 80 ? -4.413 3.936 6.055 1.0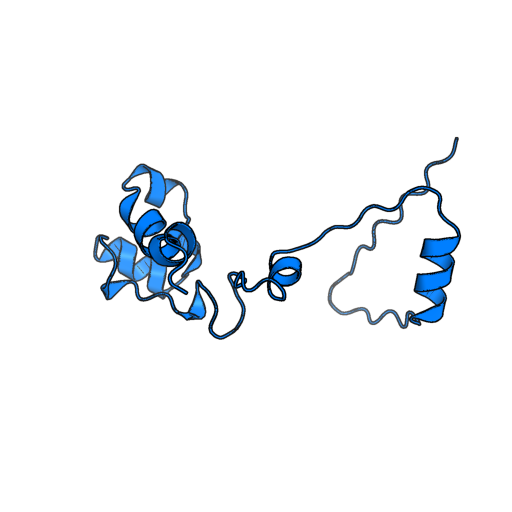0 91.88 80 VAL A CA 1
ATOM 593 C C . VAL A 1 80 ? -4.556 3.248 7.412 1.00 91.88 80 VAL A C 1
ATOM 595 O O . VAL A 1 80 ? -4.364 2.033 7.514 1.00 91.88 80 VAL A O 1
ATOM 598 N N . TYR A 1 81 ? -4.953 3.997 8.445 1.00 92.81 81 TYR A N 1
ATOM 599 C CA . TYR A 1 81 ? -5.081 3.501 9.810 1.00 92.81 81 TYR A CA 1
ATOM 600 C C . TYR A 1 81 ? -6.065 2.333 9.936 1.00 92.81 81 TYR A C 1
ATOM 602 O O . TYR A 1 81 ? -5.950 1.515 10.846 1.00 92.81 81 TYR A O 1
ATOM 610 N N . VAL A 1 82 ? -6.985 2.176 8.983 1.00 91.31 82 VAL A N 1
ATOM 611 C CA . VAL A 1 82 ? -7.914 1.045 8.990 1.00 91.31 82 VAL A CA 1
ATOM 612 C C . VAL A 1 82 ? -7.274 -0.317 8.695 1.00 91.31 82 VAL A C 1
ATOM 614 O O . VAL A 1 82 ? -7.854 -1.366 8.980 1.00 91.31 82 VAL A O 1
ATOM 617 N N . ALA A 1 83 ? -6.061 -0.310 8.144 1.00 91.50 83 ALA A N 1
ATOM 618 C CA . ALA A 1 83 ? -5.226 -1.490 7.958 1.00 91.50 83 ALA A CA 1
ATOM 619 C C . ALA A 1 83 ? -4.072 -1.558 8.977 1.00 91.50 83 ALA A C 1
ATOM 621 O O . ALA A 1 83 ? -3.161 -2.372 8.811 1.00 91.50 83 ALA A O 1
ATOM 622 N N . ASP A 1 84 ? -4.087 -0.720 10.022 1.00 94.06 84 ASP A N 1
ATOM 623 C CA . ASP A 1 84 ? -3.060 -0.737 11.060 1.00 94.06 84 ASP A CA 1
ATOM 624 C C . ASP A 1 84 ? -3.082 -2.047 11.862 1.00 94.06 84 ASP A C 1
ATOM 626 O O . ASP A 1 84 ? -4.132 -2.599 12.205 1.00 94.06 84 ASP A O 1
ATOM 630 N N . LYS A 1 85 ? -1.890 -2.536 12.217 1.00 93.94 85 LYS A N 1
ATOM 631 C CA . LYS A 1 85 ? -1.727 -3.797 12.948 1.00 93.94 85 LYS A CA 1
ATOM 632 C C . LYS A 1 85 ? -2.379 -3.750 14.329 1.00 93.94 85 LYS A C 1
ATOM 634 O O . LYS A 1 85 ? -2.999 -4.732 14.731 1.00 93.94 85 LYS A O 1
ATOM 639 N N . LYS A 1 86 ? -2.217 -2.658 15.082 1.00 92.56 86 LYS A N 1
ATOM 640 C CA . LYS A 1 86 ? -2.796 -2.548 16.430 1.00 92.56 86 LYS A CA 1
ATOM 641 C C . LYS A 1 86 ? -4.312 -2.471 16.345 1.00 92.56 86 LYS A C 1
ATOM 643 O O . LYS A 1 86 ? -4.981 -3.120 17.143 1.00 92.56 86 LYS A O 1
ATOM 648 N N . MET A 1 87 ? -4.840 -1.751 15.355 1.00 90.31 87 MET A N 1
ATOM 649 C CA . MET A 1 87 ? -6.277 -1.735 15.098 1.00 90.31 87 MET A CA 1
ATOM 650 C C . MET A 1 87 ? -6.804 -3.140 14.789 1.00 90.31 87 MET A C 1
ATOM 652 O O . MET A 1 87 ? -7.727 -3.594 15.460 1.00 90.31 87 MET A O 1
ATOM 656 N N . PHE A 1 88 ? -6.176 -3.849 13.847 1.00 94.06 88 PHE A N 1
ATOM 657 C CA . PHE A 1 88 ? -6.580 -5.200 13.450 1.00 94.06 88 PHE A CA 1
ATOM 658 C C . PHE A 1 88 ? -6.562 -6.200 14.616 1.00 94.06 88 PHE A C 1
ATOM 660 O O . PHE A 1 88 ? -7.435 -7.060 14.723 1.00 94.06 88 PHE A O 1
ATOM 667 N N . LEU A 1 89 ? -5.559 -6.101 15.493 1.00 94.19 89 LEU A N 1
ATOM 668 C CA . LEU A 1 89 ? -5.442 -6.967 16.668 1.00 94.19 89 LEU A CA 1
ATOM 669 C C . LEU A 1 89 ? -6.461 -6.629 17.763 1.00 94.19 89 LEU A C 1
ATOM 671 O O . LEU A 1 89 ? -6.850 -7.526 18.505 1.00 94.19 89 LEU A O 1
ATOM 675 N N . ALA A 1 90 ? -6.904 -5.373 17.861 1.00 91.38 90 ALA A N 1
ATOM 676 C CA . ALA A 1 90 ? -7.991 -4.989 18.759 1.00 91.38 90 ALA A CA 1
ATOM 677 C C . ALA A 1 90 ? -9.353 -5.472 18.234 1.00 91.38 90 ALA A C 1
ATOM 679 O O . ALA A 1 90 ? -10.198 -5.915 19.006 1.00 91.38 90 ALA A O 1
ATOM 680 N N . SER A 1 91 ? -9.568 -5.388 16.920 1.00 90.56 91 SER A N 1
ATOM 681 C CA . SER A 1 91 ? -10.754 -5.898 16.239 1.00 90.56 91 SER A CA 1
ATOM 682 C C . SER A 1 91 ? -10.471 -6.083 14.749 1.00 90.56 91 SER A C 1
ATOM 684 O O . SER A 1 91 ? -9.905 -5.217 14.088 1.00 90.56 91 SER A O 1
ATOM 686 N N . GLN A 1 92 ? -10.922 -7.207 14.194 1.00 92.06 92 GLN A N 1
ATOM 687 C CA . GLN A 1 92 ? -10.767 -7.502 12.766 1.00 92.06 92 GLN A CA 1
ATOM 688 C C . GLN A 1 92 ? -11.923 -6.963 11.911 1.00 92.06 92 GLN A C 1
ATOM 690 O O . GLN A 1 92 ? -11.842 -7.023 10.682 1.00 92.06 92 GLN A O 1
ATOM 695 N N . PHE A 1 93 ? -13.012 -6.491 12.530 1.00 91.94 93 PHE A N 1
ATOM 696 C CA . PHE A 1 93 ? -14.241 -6.131 11.820 1.00 91.94 93 PHE A CA 1
ATOM 697 C C . PHE A 1 93 ? -14.023 -4.992 10.826 1.00 91.94 93 PHE A C 1
ATOM 699 O O . PHE A 1 93 ? -14.333 -5.176 9.655 1.00 91.94 93 PHE A O 1
ATOM 706 N N . GLN A 1 94 ? -13.370 -3.906 11.240 1.00 90.44 94 GLN A N 1
ATOM 707 C CA . GLN A 1 94 ? -13.107 -2.725 10.411 1.00 90.44 94 GLN A CA 1
ATOM 708 C C . GLN A 1 94 ? -12.403 -3.096 9.099 1.00 90.44 94 GLN A C 1
ATOM 710 O O . GLN A 1 94 ? -12.807 -2.694 8.010 1.00 90.44 94 GLN A O 1
ATOM 715 N N . TYR A 1 95 ? -11.373 -3.939 9.191 1.00 90.81 95 TYR A N 1
ATOM 716 C CA . TYR A 1 95 ? -10.628 -4.413 8.028 1.00 90.81 95 TYR A CA 1
ATOM 717 C C . TYR A 1 95 ? -11.485 -5.287 7.099 1.00 90.81 95 TYR A C 1
ATOM 719 O O . TYR A 1 95 ? -11.392 -5.187 5.874 1.00 90.81 95 TYR A O 1
ATOM 727 N N . ARG A 1 96 ? -12.324 -6.159 7.672 1.00 91.00 96 ARG A N 1
ATOM 728 C CA . ARG A 1 96 ? -13.208 -7.053 6.909 1.00 91.00 96 ARG A CA 1
ATOM 729 C C . ARG A 1 96 ? -14.358 -6.302 6.249 1.00 91.00 96 ARG A C 1
ATOM 731 O O . ARG A 1 96 ? -14.718 -6.650 5.132 1.00 91.00 96 ARG A O 1
ATOM 738 N N . GLU A 1 97 ? -14.915 -5.295 6.911 1.00 91.25 97 GLU A N 1
ATOM 739 C CA . GLU A 1 97 ? -16.022 -4.475 6.410 1.00 91.25 97 GLU A CA 1
ATOM 740 C C . GLU A 1 97 ? -15.639 -3.772 5.105 1.00 91.25 97 GLU A C 1
ATOM 742 O O . GLU A 1 97 ? -16.375 -3.860 4.125 1.00 91.25 97 GLU A O 1
ATOM 747 N N . ILE A 1 98 ? -14.444 -3.183 5.037 1.00 89.06 98 ILE A N 1
ATOM 748 C CA . ILE A 1 98 ? -13.995 -2.468 3.831 1.00 89.06 98 ILE A CA 1
ATOM 749 C C . ILE A 1 98 ? -13.660 -3.431 2.697 1.00 89.06 98 ILE A C 1
ATOM 751 O O . ILE A 1 98 ? -13.887 -3.137 1.529 1.00 89.06 98 ILE A O 1
ATOM 755 N N . ARG A 1 99 ? -13.127 -4.612 3.024 1.00 87.69 99 ARG A N 1
ATOM 756 C CA . ARG A 1 99 ? -12.816 -5.636 2.019 1.00 87.69 99 ARG A CA 1
ATOM 757 C C . ARG A 1 99 ? -14.022 -6.458 1.606 1.00 87.69 99 ARG A C 1
ATOM 759 O O . ARG A 1 99 ? -13.910 -7.229 0.659 1.00 87.69 99 ARG A O 1
ATOM 766 N N . ARG A 1 100 ? -15.156 -6.325 2.294 1.00 88.25 100 ARG A N 1
ATOM 767 C CA . ARG A 1 100 ? -16.346 -7.140 2.057 1.00 88.25 100 ARG A CA 1
ATOM 768 C C . ARG A 1 100 ? -16.780 -7.123 0.587 1.00 88.25 100 ARG A C 1
ATOM 770 O O . ARG A 1 100 ? -16.984 -8.215 0.067 1.00 88.25 100 ARG A O 1
ATOM 777 N N . PRO A 1 101 ? -16.865 -5.976 -0.110 1.00 84.75 101 PRO A N 1
ATOM 778 C CA . PRO A 1 101 ? -17.295 -5.985 -1.505 1.00 84.75 101 PRO A CA 1
ATOM 779 C C . PRO A 1 101 ? -16.301 -6.698 -2.426 1.00 84.75 101 PRO A C 1
ATOM 781 O O . PRO A 1 101 ? -16.714 -7.441 -3.308 1.00 84.75 101 PRO A O 1
ATOM 784 N N . PHE A 1 102 ? -14.999 -6.554 -2.162 1.00 82.75 102 PHE A N 1
ATOM 785 C CA . PHE A 1 102 ? -13.951 -7.281 -2.878 1.00 82.75 102 PHE A CA 1
ATOM 786 C C . PHE A 1 102 ? -14.023 -8.796 -2.624 1.00 82.75 102 PHE A C 1
ATOM 788 O O . PHE A 1 102 ? -13.945 -9.584 -3.557 1.00 82.75 102 PHE A O 1
ATOM 795 N N . ILE A 1 103 ? -14.216 -9.214 -1.368 1.00 84.62 103 ILE A N 1
ATOM 796 C CA . ILE A 1 103 ? -14.334 -10.631 -0.983 1.00 84.62 103 ILE A CA 1
ATOM 797 C C . ILE A 1 103 ? -15.579 -11.274 -1.608 1.00 84.62 103 ILE A C 1
ATOM 799 O O . ILE A 1 103 ? -15.546 -12.448 -1.967 1.00 84.62 103 ILE A O 1
ATOM 803 N N . LEU A 1 104 ? -16.676 -10.521 -1.711 1.00 87.69 104 LEU A N 1
ATOM 804 C CA . LEU A 1 104 ? -17.949 -11.007 -2.242 1.00 87.69 104 LEU A CA 1
ATOM 805 C C . LEU A 1 104 ? -18.106 -10.801 -3.758 1.00 87.69 104 LEU A C 1
ATOM 807 O O . LEU A 1 104 ? -19.071 -11.308 -4.320 1.00 87.69 104 LEU A O 1
ATOM 811 N N . GLY A 1 105 ? -17.197 -10.071 -4.413 1.00 83.44 105 GLY A N 1
ATOM 812 C CA . GLY A 1 105 ? -17.285 -9.755 -5.843 1.00 83.44 105 GLY A CA 1
ATOM 813 C C . GLY A 1 105 ? -18.474 -8.858 -6.203 1.00 83.44 105 GLY A C 1
ATOM 814 O O . GLY A 1 105 ? -19.098 -9.061 -7.238 1.00 83.44 105 GLY A O 1
ATOM 815 N N . THR A 1 106 ? -18.835 -7.913 -5.331 1.00 82.00 106 THR A N 1
ATOM 816 C CA . THR A 1 106 ? -20.029 -7.057 -5.488 1.00 82.00 106 THR A CA 1
ATOM 817 C C . THR A 1 106 ? -19.703 -5.606 -5.857 1.00 82.00 106 THR A C 1
ATOM 819 O O . THR A 1 106 ? -20.534 -4.728 -5.622 1.00 82.00 106 THR A O 1
ATOM 822 N N . GLN A 1 107 ? -18.489 -5.337 -6.340 1.00 63.78 107 GLN A N 1
ATOM 823 C CA . GLN A 1 107 ? -18.034 -4.029 -6.827 1.00 63.78 107 GLN A CA 1
ATOM 824 C C . GLN A 1 107 ? -17.728 -4.092 -8.317 1.00 63.78 107 GLN A C 1
ATOM 826 O O . GLN A 1 107 ? -17.235 -5.156 -8.754 1.00 63.78 107 GLN A O 1
#

InterPro domains:
  IPR029035 DHS-like NAD/FAD-binding domain superfamily [SSF52467] (17-65)

pLDDT: mean 81.64, std 16.61, range [29.48, 94.38]